Protein AF-D7CDE9-F1 (afdb_monomer)

Mean predicted aligned error: 5.67 Å

pLDDT: mean 87.66, std 11.55, range [44.75, 96.19]

InterPro domains:
  IPR013783 Immunoglobulin-like fold [G3DSA:2.60.40.10] (1-69)

Nearest PDB structures (foldseek):
  7jw7-assembly1_B  TM=6.530E-01  e=1.561E+00  synthetic construct
  4jmh-assembly1_A  TM=6.209E-01  e=1.190E+00  synthetic construct
  2ck2-assembly1_A  TM=6.496E-01  e=2.163E+00  Homo sapiens
  8f0m-assembly1_B  TM=6.746E-01  e=3.164E+00  Homo sapiens
  7t82-assembly2_E  TM=6.326E-01  e=3.724E+00  synthetic construct

Organism: Streptomyces bingchenggensis (strain BCW-1) (NCBI:txid749414)

Radius of gyration: 14.92 Å; Cα contacts (8 Å, |Δi|>4): 144; chains: 1; bounding box: 34×20×46 Å

Foldseek 3Di:
DPDQDDAAWWDWKWKWKDFPPGTPDTDIFTADRRNDTDDDDPPDDFGKIKIWIKDCGDPRGHTDDIDIDIDGRDD

Secondary structure (DSSP, 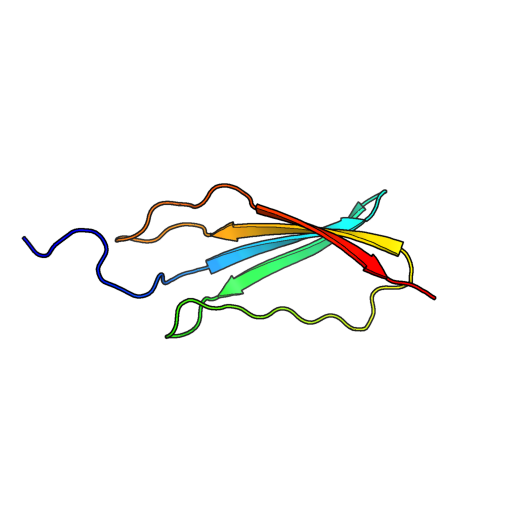8-state):
-PPTT-S---SEEEEEEEESSSEEEEEEEE--TTS------S---SSEEEEEEEE---SSSPPPPPEEEEEE---

Solvent-accessible surface area (backbone atoms only — not comparable to full-atom values): 4670 Å² total; per-residue (Å²): 130,82,74,90,74,80,77,61,60,57,54,42,31,43,37,37,33,28,43,93,87,46,75,79,42,76,50,77,42,60,37,44,96,79,44,47,71,86,85,88,80,89,78,74,69,66,45,57,35,38,40,35,40,27,41,68,36,50,100,77,42,76,57,50,72,77,44,76,48,80,46,73,45,74,127

Sequence (75 aa):
MPPPGTGVPTGNVVTAIDNVDNTVFFTILTLDSNGFTLFTDNTLPADAYTVSSQYGGDTNFNQSPIDTDPHIINP

Structure (mmCIF, N/CA/C/O backbone):
data_AF-D7CDE9-F1
#
_entry.id   AF-D7CDE9-F1
#
loop_
_atom_site.group_PDB
_atom_site.id
_atom_site.type_symbol
_atom_site.label_atom_id
_atom_site.label_alt_id
_atom_site.label_comp_id
_atom_site.label_asym_id
_atom_site.label_entity_id
_atom_site.label_seq_id
_atom_site.pdbx_PDB_ins_code
_atom_site.Cartn_x
_atom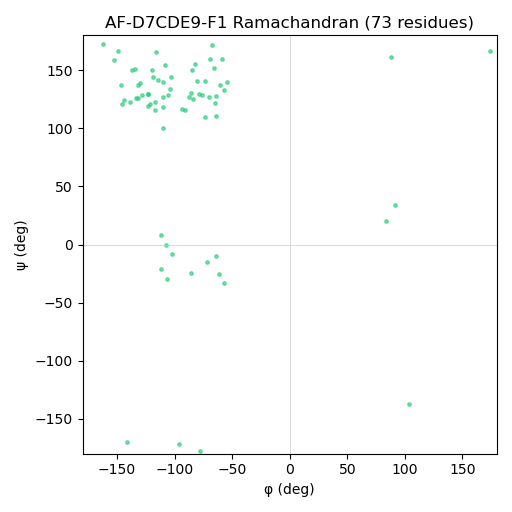_site.Cartn_y
_atom_site.Cartn_z
_atom_site.occupancy
_atom_site.B_iso_or_equiv
_atom_site.auth_seq_id
_atom_site.auth_comp_id
_atom_site.auth_asym_id
_atom_site.auth_atom_id
_atom_site.pdbx_PDB_model_num
ATOM 1 N N . MET A 1 1 ? 14.670 8.125 -30.434 1.00 44.75 1 MET A N 1
ATOM 2 C CA . MET A 1 1 ? 14.307 7.882 -29.021 1.00 44.75 1 MET A CA 1
ATOM 3 C C . MET A 1 1 ? 12.819 7.595 -28.975 1.00 44.75 1 MET A C 1
ATOM 5 O O . MET A 1 1 ? 12.094 8.405 -29.546 1.00 44.75 1 MET A O 1
ATOM 9 N N . PRO A 1 2 ? 12.356 6.476 -28.391 1.00 45.16 2 PRO A N 1
ATOM 10 C CA . PRO A 1 2 ? 10.934 6.329 -28.116 1.00 45.16 2 PRO A CA 1
ATOM 11 C C . PRO A 1 2 ? 10.510 7.371 -27.058 1.00 45.16 2 PRO A C 1
ATOM 13 O O . PRO A 1 2 ? 11.362 7.812 -26.278 1.00 45.16 2 PRO A O 1
ATOM 16 N N . PRO A 1 3 ? 9.245 7.823 -27.061 1.00 50.47 3 PRO A N 1
ATOM 17 C CA . PRO A 1 3 ? 8.752 8.803 -26.096 1.00 50.47 3 PRO A CA 1
ATOM 18 C C . PRO A 1 3 ? 8.864 8.257 -24.662 1.00 50.47 3 PRO A C 1
ATOM 20 O O . PRO A 1 3 ? 8.517 7.094 -24.446 1.00 50.47 3 PRO A O 1
ATOM 23 N N . PRO A 1 4 ? 9.304 9.053 -23.671 1.00 56.75 4 PRO A N 1
ATOM 24 C CA . PRO A 1 4 ? 9.211 8.639 -22.277 1.00 56.75 4 PRO A CA 1
ATOM 25 C C . PRO A 1 4 ? 7.731 8.490 -21.889 1.00 56.75 4 PRO A C 1
ATOM 27 O O . PRO A 1 4 ? 6.936 9.399 -22.120 1.00 56.75 4 PRO A O 1
ATOM 30 N N . GLY A 1 5 ? 7.364 7.334 -21.326 1.00 54.91 5 GLY A N 1
ATOM 31 C CA . GLY A 1 5 ? 6.049 7.116 -20.712 1.00 54.91 5 GLY A CA 1
ATOM 32 C C . GLY A 1 5 ? 4.950 6.545 -21.615 1.00 54.91 5 GLY A C 1
ATOM 33 O O . GLY A 1 5 ? 3.786 6.880 -21.429 1.00 54.91 5 GLY A O 1
ATOM 34 N N . THR A 1 6 ? 5.271 5.680 -22.582 1.00 55.53 6 THR A N 1
ATOM 35 C CA . THR A 1 6 ? 4.254 4.805 -23.205 1.00 55.53 6 THR A CA 1
ATOM 36 C C . THR A 1 6 ? 4.497 3.365 -22.772 1.00 55.53 6 THR A C 1
ATOM 38 O O . THR A 1 6 ? 5.395 2.698 -23.276 1.00 55.53 6 THR A O 1
ATOM 41 N N . GLY A 1 7 ? 3.727 2.899 -21.791 1.00 71.50 7 GLY A N 1
ATOM 42 C CA . GLY A 1 7 ? 3.843 1.554 -21.236 1.00 71.50 7 GLY A CA 1
ATOM 43 C C . GLY A 1 7 ? 2.931 1.359 -20.031 1.00 71.50 7 GLY A C 1
ATOM 44 O O . GLY A 1 7 ? 2.382 2.318 -19.494 1.00 71.50 7 GLY A O 1
ATOM 45 N N . VAL A 1 8 ? 2.764 0.108 -19.627 1.00 84.00 8 VAL A N 1
ATOM 46 C CA . VAL A 1 8 ? 2.129 -0.249 -18.360 1.00 84.00 8 VAL A CA 1
ATOM 47 C C . VAL A 1 8 ? 3.213 -0.228 -17.274 1.00 84.00 8 VAL A C 1
ATOM 49 O O . VAL A 1 8 ? 4.262 -0.832 -17.511 1.00 84.00 8 VAL A O 1
ATOM 52 N N . PRO A 1 9 ? 3.008 0.442 -16.122 1.00 85.38 9 PRO A N 1
ATOM 53 C CA . PRO 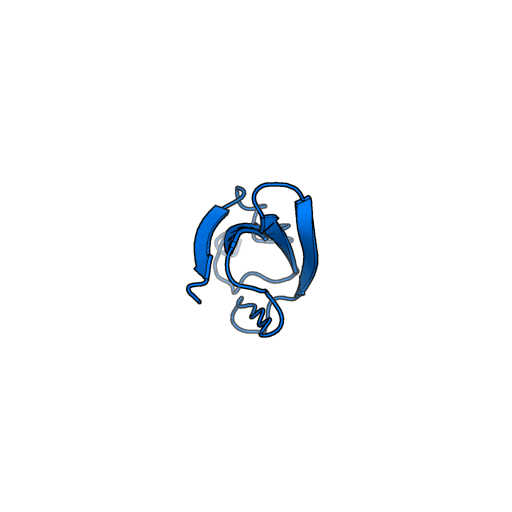A 1 9 ? 3.951 0.382 -15.009 1.00 85.38 9 PRO A CA 1
ATOM 54 C C . PRO A 1 9 ? 4.163 -1.064 -14.560 1.00 85.38 9 PRO A C 1
ATOM 56 O O . PRO A 1 9 ? 3.205 -1.813 -14.374 1.00 85.38 9 PRO A O 1
ATOM 59 N N . THR A 1 10 ? 5.419 -1.460 -14.384 1.00 88.38 10 THR A N 1
ATOM 60 C CA . THR A 1 10 ? 5.795 -2.806 -13.931 1.00 88.38 10 THR A CA 1
ATOM 61 C C . THR A 1 10 ? 6.490 -2.746 -12.579 1.00 88.38 10 THR A C 1
ATOM 63 O O . THR A 1 10 ? 6.906 -1.684 -12.132 1.00 88.38 10 THR A O 1
ATOM 66 N N . GLY A 1 11 ? 6.632 -3.881 -11.901 1.00 90.38 11 GLY A N 1
ATOM 67 C CA . GLY A 1 11 ? 7.305 -3.942 -10.604 1.00 90.38 11 GLY A CA 1
ATOM 68 C C . GLY A 1 11 ? 6.309 -4.069 -9.463 1.00 90.38 11 GLY A C 1
ATOM 69 O O . GLY A 1 11 ? 5.385 -4.880 -9.543 1.00 90.38 11 GLY A O 1
ATOM 70 N N . ASN A 1 12 ? 6.528 -3.326 -8.381 1.00 94.12 12 ASN A N 1
ATOM 71 C CA . ASN A 1 12 ? 5.824 -3.556 -7.129 1.00 94.12 12 ASN A CA 1
ATOM 72 C C . ASN A 1 12 ? 5.294 -2.284 -6.466 1.00 94.12 12 ASN A C 1
ATOM 74 O O . ASN A 1 12 ? 5.877 -1.202 -6.557 1.00 94.12 12 ASN A O 1
ATOM 78 N N . VAL A 1 13 ? 4.204 -2.470 -5.732 1.00 95.31 13 VAL A N 1
ATOM 79 C CA . VAL A 1 13 ? 3.609 -1.498 -4.824 1.00 95.31 13 VAL A CA 1
ATOM 80 C C . VAL A 1 13 ? 3.834 -2.002 -3.407 1.00 95.31 13 VAL A C 1
ATOM 82 O O . VAL A 1 13 ? 3.547 -3.156 -3.096 1.00 95.31 13 VAL A O 1
ATOM 85 N N . VAL A 1 14 ? 4.401 -1.159 -2.555 1.00 96.19 14 VAL A N 1
ATOM 86 C CA . VAL A 1 14 ? 4.434 -1.407 -1.116 1.00 96.19 14 VAL A CA 1
ATOM 87 C C . VAL A 1 14 ? 3.113 -0.911 -0.554 1.00 96.19 14 VAL A C 1
ATOM 89 O O . VAL A 1 14 ? 2.762 0.249 -0.769 1.00 96.19 14 VAL A O 1
ATOM 92 N N . THR A 1 15 ? 2.398 -1.781 0.148 1.00 95.69 15 THR A N 1
ATOM 93 C CA . THR A 1 15 ? 1.109 -1.462 0.756 1.00 95.69 15 THR A CA 1
ATOM 94 C C . THR A 1 15 ? 1.174 -1.734 2.250 1.00 95.69 15 THR A C 1
ATOM 96 O O . THR A 1 15 ? 1.584 -2.815 2.678 1.00 95.69 15 THR A O 1
ATOM 99 N N . ALA A 1 16 ? 0.757 -0.748 3.035 1.00 95.12 16 ALA A N 1
ATOM 100 C CA . ALA A 1 16 ? 0.578 -0.841 4.472 1.00 95.12 16 ALA A CA 1
ATOM 101 C C . ALA A 1 16 ? -0.889 -0.580 4.816 1.00 95.12 16 ALA A C 1
ATOM 103 O O . ALA A 1 16 ? -1.543 0.243 4.176 1.00 95.12 16 ALA A O 1
ATOM 104 N N . ILE A 1 17 ? -1.400 -1.283 5.817 1.00 94.56 17 ILE A N 1
ATOM 105 C CA . ILE A 1 17 ? -2.689 -0.990 6.431 1.00 94.56 17 ILE A CA 1
ATOM 106 C C . ILE A 1 17 ? -2.420 -0.771 7.901 1.00 94.56 17 ILE A C 1
ATOM 108 O O . ILE A 1 17 ? -1.937 -1.665 8.601 1.00 94.56 17 ILE A O 1
ATOM 112 N N . ASP A 1 18 ? -2.746 0.427 8.343 1.00 94.25 18 ASP A N 1
ATOM 113 C CA . ASP A 1 18 ? -2.598 0.860 9.717 1.00 94.25 18 ASP A CA 1
ATOM 114 C C . ASP A 1 18 ? -3.990 1.007 10.324 1.00 94.25 18 ASP A C 1
ATOM 116 O O . ASP A 1 18 ? -4.905 1.483 9.654 1.00 94.25 18 ASP A O 1
ATOM 120 N N . ASN A 1 19 ? -4.167 0.596 11.577 1.00 91.75 19 ASN A N 1
ATOM 121 C CA . ASN A 1 19 ? -5.265 1.101 12.395 1.00 91.75 19 ASN A CA 1
ATOM 122 C C . ASN A 1 19 ? -4.758 2.262 13.263 1.00 91.75 19 ASN A C 1
ATOM 124 O O . ASN A 1 19 ? -3.637 2.738 13.083 1.00 91.75 19 ASN A O 1
ATOM 128 N N . VAL A 1 20 ? -5.575 2.740 14.203 1.00 87.62 20 VAL A N 1
ATOM 129 C CA . VAL A 1 20 ? -5.191 3.863 15.079 1.00 87.62 20 VAL A CA 1
ATOM 130 C C . VAL A 1 20 ? -3.895 3.591 15.855 1.00 87.62 20 VAL A C 1
ATOM 132 O O . VAL A 1 20 ? -3.123 4.520 16.092 1.00 87.62 20 VAL A O 1
ATOM 135 N N . ASP A 1 21 ? -3.642 2.335 16.222 1.00 88.25 21 ASP A N 1
ATOM 136 C CA . ASP A 1 21 ? -2.581 1.985 17.165 1.00 88.25 21 ASP A CA 1
ATOM 137 C C . ASP A 1 21 ? -1.360 1.321 16.508 1.00 88.25 21 ASP A C 1
ATOM 139 O O . ASP A 1 21 ? -0.255 1.435 17.038 1.00 88.25 21 ASP A O 1
ATOM 143 N N . ASN A 1 22 ? -1.527 0.595 15.394 1.00 91.81 22 ASN A N 1
ATOM 144 C CA . ASN A 1 22 ? -0.487 -0.260 14.813 1.00 91.81 22 ASN A CA 1
ATOM 145 C C . ASN A 1 22 ? -0.628 -0.446 13.292 1.00 91.81 22 ASN A C 1
ATOM 147 O O . ASN A 1 22 ? -1.723 -0.399 12.735 1.00 91.81 22 ASN A O 1
ATOM 151 N N . THR A 1 23 ? 0.476 -0.824 12.643 1.00 92.19 23 THR A N 1
ATOM 152 C CA . THR A 1 23 ? 0.442 -1.446 11.313 1.00 92.19 23 THR A CA 1
ATOM 153 C C . THR A 1 23 ? -0.061 -2.879 11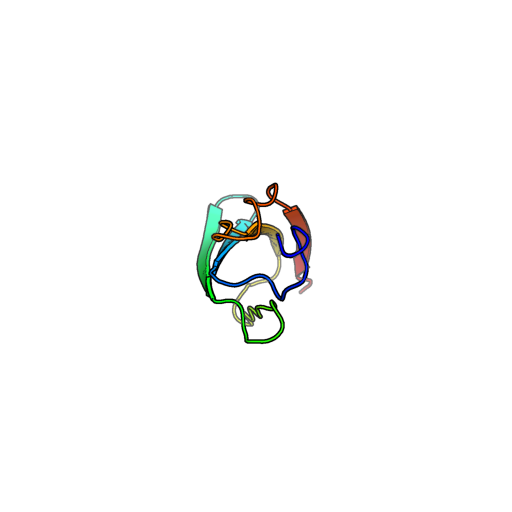.439 1.00 92.19 23 THR A C 1
ATOM 155 O O . THR A 1 23 ? 0.628 -3.745 11.982 1.00 92.19 23 THR A O 1
ATOM 158 N N . VAL A 1 24 ? -1.271 -3.136 10.945 1.00 92.69 24 VAL A N 1
ATOM 159 C CA . VAL A 1 24 ? -1.894 -4.470 10.969 1.00 92.69 24 VAL A CA 1
ATOM 160 C C . VAL A 1 24 ? -1.478 -5.314 9.772 1.00 92.69 24 VAL A C 1
ATOM 162 O O . VAL A 1 24 ? -1.477 -6.541 9.846 1.00 92.69 24 VAL A O 1
ATOM 165 N N . PHE A 1 25 ? -1.085 -4.664 8.679 1.00 92.56 25 PHE A N 1
ATOM 166 C CA . PHE A 1 25 ? -0.650 -5.346 7.476 1.00 92.56 25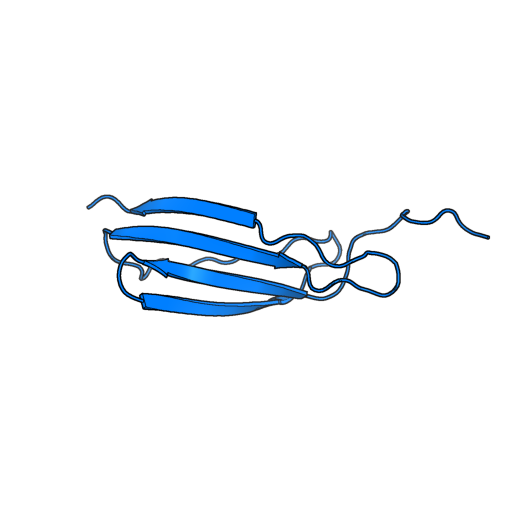 PHE A CA 1
ATOM 167 C C . PHE A 1 25 ? 0.441 -4.553 6.762 1.00 92.56 25 PHE A C 1
ATOM 169 O O . PHE A 1 25 ? 0.347 -3.338 6.619 1.00 92.56 25 PHE A O 1
ATOM 176 N N . PHE A 1 26 ? 1.474 -5.244 6.288 1.00 94.00 26 PHE A N 1
ATOM 177 C CA . PHE A 1 26 ? 2.536 -4.656 5.479 1.00 94.00 26 PHE A CA 1
ATOM 178 C C . PHE A 1 26 ? 3.004 -5.684 4.461 1.00 94.00 26 PHE A C 1
ATOM 180 O O . PHE A 1 26 ? 3.452 -6.772 4.830 1.00 94.00 26 PHE A O 1
ATOM 187 N N . THR A 1 27 ? 2.900 -5.358 3.177 1.00 94.81 27 THR A N 1
ATOM 188 C CA . THR A 1 27 ? 3.302 -6.278 2.116 1.00 94.81 27 THR A CA 1
ATOM 189 C C . THR A 1 27 ? 3.812 -5.555 0.881 1.00 94.81 27 THR A C 1
ATOM 191 O O . THR A 1 27 ? 3.619 -4.354 0.688 1.00 94.81 27 THR A O 1
ATOM 194 N N . ILE A 1 28 ? 4.444 -6.336 0.014 1.00 94.56 28 ILE A N 1
ATOM 195 C CA . ILE A 1 28 ? 4.844 -5.925 -1.322 1.00 94.56 28 ILE A CA 1
ATOM 196 C C . ILE A 1 28 ? 3.962 -6.680 -2.309 1.00 94.56 28 ILE A C 1
ATOM 198 O O . ILE A 1 28 ? 3.996 -7.909 -2.368 1.00 94.56 28 ILE A O 1
ATOM 202 N N . LEU A 1 29 ? 3.186 -5.941 -3.093 1.00 94.25 29 LEU A N 1
ATOM 203 C CA . LEU A 1 29 ? 2.323 -6.492 -4.123 1.00 94.25 29 LEU A CA 1
ATOM 204 C C . LEU A 1 29 ? 2.936 -6.264 -5.501 1.00 94.25 29 LEU A C 1
ATOM 206 O O . LEU A 1 29 ? 3.384 -5.166 -5.827 1.00 94.25 29 LEU A O 1
ATOM 210 N N . THR A 1 30 ? 2.947 -7.300 -6.331 1.00 94.12 30 THR A N 1
ATOM 211 C CA . THR A 1 30 ? 3.390 -7.190 -7.724 1.00 94.12 30 THR A CA 1
ATOM 212 C C . THR A 1 30 ? 2.277 -6.627 -8.597 1.00 94.12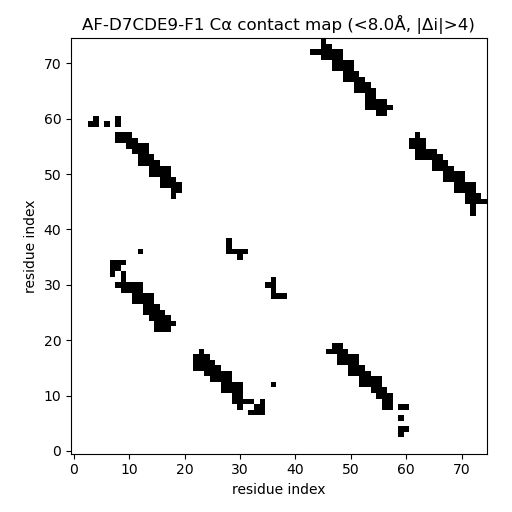 30 THR A C 1
ATOM 214 O O . THR A 1 30 ? 1.112 -7.004 -8.436 1.00 94.12 30 THR A O 1
ATOM 217 N N . LEU A 1 31 ? 2.648 -5.763 -9.538 1.00 92.69 31 LEU A N 1
ATOM 218 C CA . LEU A 1 31 ? 1.757 -5.301 -10.593 1.00 92.69 31 LEU A CA 1
ATOM 219 C C . LEU A 1 31 ? 1.536 -6.411 -11.628 1.00 92.69 31 LEU A C 1
ATOM 221 O O . LEU A 1 31 ? 2.463 -7.143 -11.983 1.00 92.69 31 LEU A O 1
ATOM 225 N N . ASP A 1 32 ? 0.304 -6.531 -12.107 1.00 90.31 32 ASP A N 1
ATOM 226 C CA . ASP A 1 32 ? -0.060 -7.411 -13.210 1.00 90.31 32 ASP A CA 1
ATOM 227 C C . ASP A 1 32 ? 0.329 -6.810 -14.577 1.00 90.31 32 ASP A C 1
ATOM 229 O O . ASP A 1 32 ? 0.905 -5.725 -14.676 1.00 90.31 32 ASP A O 1
ATOM 233 N N . SER A 1 33 ? -0.005 -7.507 -15.668 1.00 86.56 33 SER A N 1
ATOM 234 C CA . SER A 1 33 ? 0.289 -7.047 -17.034 1.00 86.56 33 SER A CA 1
ATOM 235 C C . SER A 1 33 ? -0.429 -5.756 -17.440 1.00 86.56 33 SER A C 1
ATOM 237 O O . SER A 1 33 ? -0.139 -5.218 -18.507 1.00 86.56 33 SER A O 1
ATOM 239 N N . ASN A 1 34 ? -1.383 -5.291 -16.632 1.00 87.38 34 ASN A N 1
ATOM 240 C CA . ASN A 1 34 ? -2.141 -4.062 -16.826 1.00 87.38 34 ASN A CA 1
ATOM 241 C C . ASN A 1 34 ? -1.723 -2.960 -15.833 1.00 87.38 34 ASN A C 1
ATOM 243 O O . ASN A 1 34 ? -2.233 -1.846 -15.931 1.00 87.38 34 ASN A O 1
ATOM 247 N N . GLY A 1 35 ? -0.769 -3.232 -14.932 1.00 88.38 35 GLY A N 1
ATOM 248 C CA . GLY A 1 35 ? -0.245 -2.257 -13.977 1.00 88.38 35 GLY A CA 1
ATOM 249 C C . GLY A 1 35 ? -1.107 -2.142 -12.727 1.00 88.38 35 GLY A C 1
ATOM 250 O O . GLY A 1 35 ? -1.041 -1.131 -12.031 1.00 88.38 35 GLY A 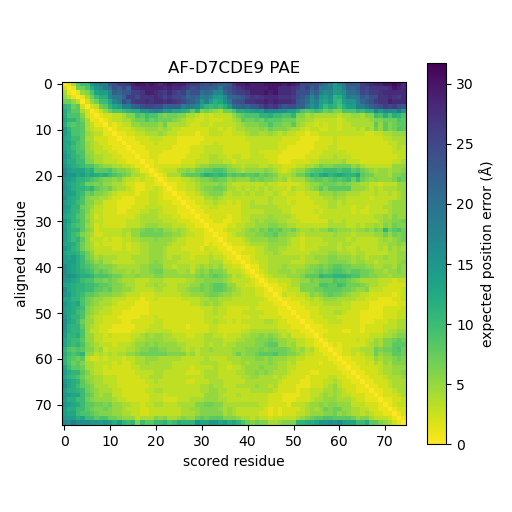O 1
ATOM 251 N N . PHE A 1 36 ? -1.924 -3.158 -12.448 1.00 88.81 36 PHE A N 1
ATOM 252 C CA . PHE A 1 36 ? -2.795 -3.203 -11.284 1.00 88.81 36 PHE A CA 1
ATOM 253 C C . PHE A 1 36 ? -2.299 -4.208 -10.266 1.00 88.81 36 PHE A C 1
ATOM 255 O O . PHE A 1 36 ? -1.648 -5.203 -10.577 1.00 88.81 36 PHE A O 1
ATOM 262 N N . THR A 1 37 ? -2.670 -3.957 -9.023 1.00 91.12 37 THR A N 1
ATOM 263 C CA . THR A 1 37 ? -2.550 -4.939 -7.969 1.00 91.12 37 THR A CA 1
ATOM 264 C C . THR A 1 37 ? -3.806 -4.926 -7.119 1.00 91.12 37 THR A C 1
ATOM 266 O O . THR A 1 37 ? -4.489 -3.905 -7.026 1.00 91.12 37 THR A O 1
ATOM 269 N N . LEU A 1 38 ? -4.133 -6.078 -6.546 1.00 90.00 38 LEU A N 1
ATOM 270 C CA . LEU A 1 38 ? -5.317 -6.255 -5.726 1.00 90.00 38 LEU A CA 1
ATOM 271 C C . LEU A 1 38 ? -4.903 -6.873 -4.401 1.00 90.00 38 LEU A C 1
ATOM 273 O O . LEU A 1 38 ? -4.253 -7.918 -4.358 1.00 90.00 38 LEU A O 1
ATOM 277 N N . PHE A 1 39 ? -5.340 -6.230 -3.330 1.00 87.19 39 PHE A N 1
ATOM 278 C CA . PHE A 1 39 ? -5.271 -6.764 -1.987 1.00 87.19 39 PHE A CA 1
ATOM 279 C C . PHE A 1 39 ? -6.687 -7.000 -1.470 1.00 87.19 39 PHE A C 1
ATOM 281 O O . PHE A 1 39 ? -7.603 -6.228 -1.751 1.00 87.19 39 PHE A O 1
ATOM 288 N N . THR A 1 40 ? -6.888 -8.091 -0.741 1.00 87.31 40 THR A N 1
ATOM 289 C CA . THR A 1 40 ? -8.173 -8.405 -0.120 1.00 87.31 40 THR A CA 1
ATOM 290 C C . THR A 1 40 ? -7.914 -9.071 1.217 1.00 87.31 40 THR A C 1
ATOM 292 O O . THR A 1 40 ? -7.240 -10.097 1.273 1.00 87.31 40 THR A O 1
ATOM 295 N N . ASP A 1 41 ? -8.483 -8.497 2.271 1.00 85.12 41 ASP A N 1
ATOM 296 C CA . ASP A 1 41 ? -8.480 -9.056 3.616 1.00 85.12 41 ASP A CA 1
ATOM 297 C C . ASP A 1 41 ? -9.893 -8.966 4.186 1.00 85.12 41 ASP A C 1
ATOM 299 O O . ASP A 1 41 ? -10.521 -7.910 4.169 1.00 85.12 41 ASP A O 1
ATOM 303 N N . ASN A 1 42 ? -10.411 -10.104 4.633 1.00 85.31 42 ASN A N 1
ATOM 304 C CA . ASN A 1 42 ? -11.745 -10.247 5.208 1.00 85.31 42 ASN A CA 1
ATOM 305 C C . ASN A 1 42 ? -11.704 -10.566 6.709 1.00 85.31 42 ASN A C 1
ATOM 307 O O . ASN A 1 42 ? -12.735 -10.895 7.294 1.00 85.31 42 ASN A O 1
ATOM 311 N N . THR A 1 43 ? -10.519 -10.509 7.316 1.00 86.38 43 THR A N 1
ATOM 312 C CA . THR A 1 43 ? -10.293 -10.835 8.726 1.00 86.38 43 THR A CA 1
ATOM 313 C C . THR A 1 43 ? -10.158 -9.600 9.610 1.00 86.38 43 THR A C 1
ATOM 315 O O . THR A 1 43 ? -10.157 -9.732 10.834 1.00 86.38 43 THR A O 1
ATOM 318 N N . LEU A 1 44 ? -10.084 -8.409 9.007 1.00 88.81 44 LEU A N 1
ATOM 319 C CA . LEU A 1 44 ? -9.994 -7.145 9.729 1.00 88.81 44 LEU A CA 1
ATOM 320 C C . LEU A 1 44 ? -11.283 -6.895 10.540 1.00 88.81 44 LEU A C 1
ATOM 322 O O . LEU A 1 44 ? -12.373 -6.886 9.959 1.00 88.81 44 LEU A O 1
ATOM 326 N N . PRO A 1 45 ? -11.190 -6.724 11.873 1.00 89.31 45 PRO A N 1
ATOM 327 C CA . PRO A 1 45 ? -12.340 -6.388 12.709 1.00 89.31 45 PRO A CA 1
ATOM 328 C C . PRO A 1 45 ? -12.872 -4.977 12.415 1.00 89.31 45 PRO A C 1
ATOM 330 O O . PRO A 1 45 ? -12.262 -4.198 11.692 1.00 89.31 45 PRO A O 1
ATOM 333 N N . ALA A 1 46 ? -14.022 -4.637 13.001 1.00 90.56 46 ALA A N 1
ATOM 334 C CA . ALA A 1 46 ? -14.568 -3.286 12.918 1.00 90.56 46 ALA A CA 1
ATOM 335 C C . ALA A 1 46 ? -13.638 -2.277 13.617 1.00 90.56 46 ALA A C 1
ATOM 337 O O . ALA A 1 46 ? -13.507 -2.304 14.842 1.00 90.56 46 ALA A O 1
ATOM 338 N N . ASP A 1 47 ? -12.998 -1.413 12.831 1.00 92.56 47 ASP A N 1
ATOM 339 C CA . ASP A 1 47 ? -12.104 -0.340 13.274 1.00 92.56 47 ASP A CA 1
ATOM 340 C C . ASP A 1 47 ? -11.915 0.687 12.135 1.00 92.56 47 ASP A C 1
ATOM 342 O O . ASP A 1 47 ? -12.373 0.488 11.000 1.00 92.56 47 ASP A O 1
ATOM 346 N N . ALA A 1 48 ? -11.243 1.798 12.433 1.00 93.31 48 ALA A N 1
ATOM 347 C CA . ALA A 1 48 ? -10.754 2.740 11.437 1.00 93.31 48 ALA A CA 1
ATOM 348 C C . ALA A 1 48 ? -9.363 2.319 10.947 1.00 93.31 48 ALA A C 1
ATOM 350 O O . ALA A 1 48 ? -8.429 2.162 11.734 1.00 93.31 48 ALA A O 1
ATOM 351 N N . TYR A 1 49 ? -9.228 2.202 9.631 1.00 94.50 49 TYR A N 1
ATOM 352 C CA . TYR A 1 49 ? -8.002 1.833 8.944 1.00 94.50 49 TYR A CA 1
ATOM 353 C C . TYR A 1 49 ? -7.557 2.931 7.984 1.00 94.50 49 TYR A C 1
ATOM 355 O O . TYR A 1 49 ? -8.366 3.659 7.415 1.00 94.50 49 TYR A O 1
ATOM 363 N N . THR A 1 50 ? -6.252 3.031 7.773 1.00 96.00 50 THR A N 1
ATOM 364 C CA . THR A 1 50 ? -5.652 3.829 6.705 1.00 96.00 50 THR A CA 1
ATOM 365 C C . THR A 1 50 ? -4.820 2.905 5.836 1.00 96.00 50 THR A C 1
ATOM 367 O O . THR A 1 50 ? -3.900 2.247 6.319 1.00 96.00 50 THR A O 1
ATOM 370 N N . VAL A 1 51 ? -5.153 2.844 4.551 1.00 94.81 51 VAL A N 1
ATOM 371 C CA . VAL A 1 51 ? -4.402 2.081 3.558 1.00 94.81 51 VAL A CA 1
ATOM 372 C C . VAL A 1 51 ? -3.403 3.019 2.902 1.00 94.81 51 VAL A C 1
ATOM 374 O O . VAL A 1 51 ? -3.796 3.964 2.229 1.00 94.81 51 VAL A O 1
ATOM 377 N N . SER A 1 52 ? -2.114 2.750 3.075 1.00 95.06 52 SER A N 1
ATOM 378 C CA . SER A 1 52 ? -1.029 3.494 2.438 1.00 95.06 52 SER A CA 1
ATOM 379 C C . SER A 1 52 ? -0.429 2.665 1.311 1.00 95.06 52 SER A C 1
ATOM 381 O O . SER A 1 52 ? -0.058 1.513 1.530 1.00 95.06 52 SER A O 1
ATOM 383 N N . SER A 1 53 ? -0.299 3.227 0.111 1.00 94.88 53 SER A N 1
ATOM 384 C CA . SER A 1 53 ? 0.307 2.540 -1.034 1.00 94.88 53 SER A CA 1
ATOM 385 C C . SER A 1 53 ? 1.344 3.404 -1.738 1.00 94.88 53 SER A C 1
ATOM 387 O O . SER A 1 53 ? 1.137 4.592 -1.976 1.00 94.88 53 SER A O 1
ATOM 389 N N . GLN A 1 54 ? 2.470 2.790 -2.102 1.00 95.69 54 GLN A N 1
ATOM 390 C CA . GLN A 1 54 ? 3.535 3.439 -2.857 1.00 95.69 54 GLN A CA 1
ATOM 391 C C . GLN A 1 54 ? 4.092 2.515 -3.930 1.00 95.69 54 GLN A C 1
ATOM 393 O O . GLN A 1 54 ? 4.615 1.438 -3.642 1.00 95.69 54 GLN A O 1
ATOM 398 N N . TYR A 1 55 ? 4.046 2.971 -5.175 1.00 93.81 55 TYR A N 1
ATOM 399 C CA . TYR A 1 55 ? 4.721 2.307 -6.275 1.00 93.81 55 TYR A CA 1
ATOM 400 C C . TYR A 1 55 ? 6.227 2.586 -6.226 1.00 93.81 55 TYR A C 1
ATOM 402 O O . TYR A 1 55 ? 6.641 3.743 -6.150 1.00 93.81 55 TYR A O 1
ATOM 410 N N . GLY A 1 56 ? 7.042 1.529 -6.290 1.00 90.25 56 GLY A N 1
ATOM 411 C CA . GLY A 1 56 ? 8.500 1.606 -6.144 1.00 90.25 56 GLY A CA 1
ATOM 412 C C . GLY A 1 56 ? 9.250 2.239 -7.323 1.00 90.25 56 GLY A C 1
ATOM 413 O O . GLY A 1 56 ? 10.404 2.628 -7.153 1.00 90.25 56 GLY A O 1
ATOM 414 N N . GLY A 1 57 ? 8.608 2.385 -8.485 1.00 89.62 57 GLY A N 1
ATOM 415 C CA . GLY A 1 57 ? 9.266 2.796 -9.727 1.00 89.62 57 GLY A CA 1
ATOM 416 C C . GLY A 1 57 ? 9.839 1.617 -10.524 1.00 89.62 57 GLY A C 1
ATOM 417 O O . GLY A 1 57 ? 10.070 0.532 -9.991 1.00 89.62 57 GLY A O 1
ATOM 418 N N . ASP A 1 58 ? 10.092 1.847 -11.809 1.00 87.56 58 ASP A N 1
ATOM 419 C CA . ASP A 1 58 ? 10.820 0.950 -12.705 1.00 87.56 58 ASP A CA 1
ATOM 420 C C . ASP A 1 58 ? 11.738 1.743 -13.662 1.00 87.56 58 ASP A C 1
ATOM 422 O O . ASP A 1 58 ? 11.991 2.932 -13.477 1.00 87.56 58 ASP A O 1
ATOM 426 N N . THR A 1 59 ? 12.307 1.087 -14.680 1.00 86.12 59 THR A N 1
ATOM 427 C CA . THR A 1 59 ? 13.223 1.733 -15.643 1.00 86.12 59 THR A CA 1
ATOM 428 C C . THR A 1 59 ? 12.574 2.872 -16.445 1.00 86.12 59 THR A C 1
ATOM 430 O O . THR A 1 59 ? 13.283 3.754 -16.929 1.00 86.12 59 THR A O 1
ATOM 433 N N . ASN A 1 60 ? 11.251 2.854 -16.610 1.00 84.38 60 ASN A N 1
ATOM 434 C CA . ASN A 1 60 ? 10.490 3.794 -17.433 1.00 84.38 60 ASN A CA 1
ATOM 435 C C . ASN A 1 60 ? 9.587 4.727 -16.607 1.00 84.38 60 ASN A C 1
ATOM 437 O O . ASN A 1 60 ? 9.218 5.794 -17.104 1.00 84.38 60 ASN A O 1
ATOM 441 N N . PHE A 1 61 ? 9.239 4.347 -15.376 1.00 86.06 61 PHE A N 1
ATOM 442 C CA . PHE A 1 61 ? 8.348 5.084 -14.485 1.00 86.06 61 PHE A CA 1
ATOM 443 C C . PHE A 1 61 ? 9.040 5.407 -13.160 1.00 86.06 61 PHE A C 1
ATOM 445 O O . PHE A 1 61 ? 9.575 4.533 -12.487 1.00 86.06 61 PHE A O 1
ATOM 452 N N . ASN A 1 62 ? 8.994 6.674 -12.750 1.00 89.88 62 ASN A N 1
ATOM 453 C CA . ASN A 1 62 ? 9.520 7.080 -11.448 1.00 89.88 62 ASN A CA 1
ATOM 454 C C . ASN A 1 62 ? 8.658 6.530 -10.298 1.00 89.88 62 ASN A C 1
ATOM 456 O O . ASN A 1 62 ? 7.480 6.217 -10.479 1.00 89.88 62 ASN A O 1
ATOM 460 N N . GLN A 1 63 ? 9.247 6.478 -9.103 1.00 91.75 63 GLN A N 1
ATOM 461 C CA . GLN A 1 63 ? 8.536 6.180 -7.860 1.00 91.75 63 GLN A CA 1
ATOM 462 C C . GLN A 1 63 ? 7.348 7.137 -7.660 1.00 91.75 63 GLN A C 1
ATOM 464 O O . GLN A 1 63 ? 7.464 8.340 -7.923 1.00 91.75 63 GLN A O 1
ATOM 469 N N . SER A 1 64 ? 6.216 6.620 -7.174 1.00 93.12 64 SER A N 1
ATOM 470 C CA . SER A 1 64 ? 5.060 7.457 -6.838 1.00 93.12 64 SER A CA 1
ATOM 471 C C . SER A 1 64 ? 5.207 8.086 -5.443 1.00 93.12 64 SER A C 1
ATOM 473 O O . SER A 1 64 ? 5.879 7.524 -4.569 1.00 93.12 64 SER A O 1
ATOM 475 N N . PRO A 1 65 ? 4.541 9.223 -5.168 1.00 93.81 65 PRO A N 1
ATOM 476 C CA . PRO A 1 65 ? 4.265 9.600 -3.785 1.00 93.81 65 PRO A CA 1
ATOM 477 C C . PRO A 1 65 ? 3.447 8.500 -3.090 1.00 93.81 65 PRO A C 1
ATOM 479 O O . PRO A 1 65 ? 2.824 7.663 -3.750 1.00 93.81 65 PRO A O 1
ATOM 482 N N . ILE A 1 66 ? 3.483 8.499 -1.758 1.00 94.25 66 ILE A N 1
ATOM 483 C CA . ILE A 1 66 ? 2.595 7.656 -0.956 1.00 94.25 66 ILE A CA 1
ATOM 484 C C . ILE A 1 66 ? 1.185 8.223 -1.102 1.00 94.25 66 ILE A C 1
ATOM 486 O O . ILE A 1 66 ? 0.983 9.417 -0.875 1.00 94.25 66 ILE A O 1
ATOM 490 N N . ASP A 1 67 ? 0.246 7.367 -1.484 1.00 94.38 67 ASP A N 1
ATOM 491 C CA . ASP A 1 67 ? -1.181 7.666 -1.446 1.00 94.38 67 ASP A CA 1
ATOM 492 C C . ASP A 1 67 ? -1.814 6.974 -0.240 1.00 94.38 67 ASP A C 1
ATOM 494 O O . ASP A 1 67 ? -1.392 5.877 0.139 1.00 94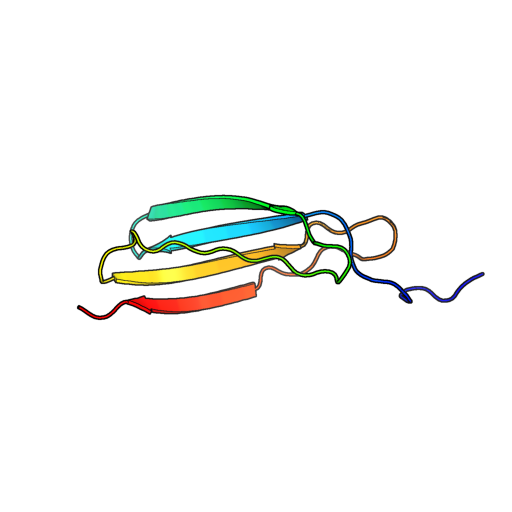.38 67 ASP A O 1
ATOM 498 N N . THR A 1 68 ? -2.793 7.629 0.375 1.00 94.31 68 THR A N 1
ATOM 499 C CA . THR A 1 68 ? -3.427 7.162 1.610 1.00 94.31 68 THR A CA 1
ATOM 500 C C . THR A 1 68 ? -4.939 7.222 1.491 1.00 94.31 68 THR A C 1
ATOM 502 O O . THR A 1 68 ? -5.489 8.296 1.243 1.00 94.31 68 THR A O 1
ATOM 505 N N . ASP A 1 69 ? -5.602 6.102 1.756 1.00 93.69 69 ASP A N 1
ATOM 506 C CA . ASP A 1 69 ? -7.057 5.979 1.743 1.00 93.69 69 ASP A CA 1
ATOM 507 C C . ASP A 1 69 ? -7.587 5.609 3.141 1.00 93.69 69 ASP A C 1
ATOM 509 O O . ASP A 1 69 ? -7.248 4.541 3.665 1.00 93.69 69 ASP A O 1
ATOM 513 N N . PRO A 1 70 ? -8.382 6.478 3.790 1.00 93.56 70 PRO A N 1
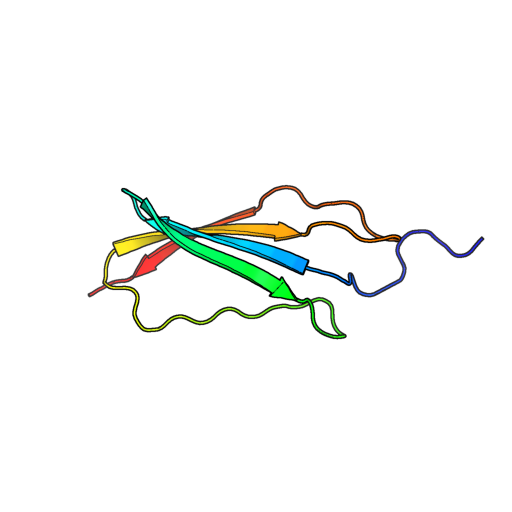ATOM 514 C CA . PRO A 1 70 ? -9.032 6.153 5.050 1.00 93.56 70 PRO A CA 1
ATOM 515 C C . PRO A 1 70 ? -10.277 5.288 4.813 1.00 93.56 70 PRO A C 1
ATOM 517 O O . PRO A 1 70 ? -11.185 5.657 4.068 1.00 93.56 70 PRO A O 1
ATOM 520 N N . HIS A 1 71 ? -10.373 4.174 5.532 1.00 90.62 71 HIS A N 1
ATOM 521 C CA . HIS A 1 71 ? -11.492 3.244 5.470 1.00 90.62 71 HIS A CA 1
ATOM 522 C C . HIS A 1 71 ? -12.011 2.913 6.872 1.00 90.62 71 HIS A C 1
ATOM 524 O O . HIS A 1 71 ? -11.234 2.700 7.795 1.00 90.62 71 HIS A O 1
ATOM 530 N N . ILE A 1 72 ? -13.330 2.842 7.046 1.00 93.31 72 ILE A N 1
ATOM 531 C CA . ILE A 1 72 ? -13.949 2.453 8.319 1.00 93.31 72 ILE A CA 1
ATOM 532 C C . ILE A 1 72 ? -14.724 1.162 8.092 1.00 93.31 72 ILE A C 1
ATOM 534 O O . ILE A 1 72 ? -15.630 1.122 7.256 1.00 93.31 72 ILE A O 1
ATOM 538 N N . ILE A 1 73 ? -14.381 0.127 8.859 1.00 90.69 73 ILE A N 1
ATOM 539 C CA . ILE A 1 73 ? -15.124 -1.131 8.886 1.00 90.69 73 ILE A CA 1
ATOM 540 C C . ILE A 1 73 ? -16.182 -1.019 9.981 1.00 90.69 73 ILE A C 1
ATOM 542 O O . ILE A 1 73 ? -15.864 -0.880 11.162 1.00 90.69 73 ILE A O 1
ATOM 546 N N . ASN A 1 74 ? -17.449 -1.063 9.579 1.00 88.81 74 ASN A N 1
ATOM 547 C CA . ASN A 1 74 ? -18.571 -0.987 10.509 1.00 88.81 74 ASN A CA 1
ATOM 548 C C . ASN A 1 74 ? -18.906 -2.379 11.086 1.00 88.81 74 ASN A C 1
ATOM 550 O O . ASN A 1 74 ? -18.701 -3.372 10.384 1.00 88.81 74 ASN A O 1
ATOM 554 N N . PRO A 1 75 ? -19.435 -2.453 12.325 1.00 81.44 75 PRO A N 1
ATOM 555 C CA . PRO A 1 75 ? -19.903 -3.699 12.937 1.00 81.44 75 PRO A CA 1
ATOM 556 C C . PRO A 1 75 ? -21.050 -4.379 12.180 1.00 81.44 75 PRO A C 1
ATOM 558 O O . PRO A 1 75 ? -21.856 -3.660 11.542 1.00 81.44 75 PRO A O 1
#